Protein AF-A0A2T4ICN1-F1 (afdb_monomer_lite)

Radius of gyration: 13.28 Å; chains: 1; bounding box: 37×33×34 Å

pLDDT: mean 81.74, std 12.37, range [42.16, 94.69]

Sequence (119 aa):
MSASHPLAASEQNALFRILRALFGPSNHNVLRAAQHLFNTATLAETEALLTDLRRCNRRIQELLAGLAGGVSLAAKGWLRKLLEKLAEELGSAAFSMESPACRNVLAAHRRARILMTFM

Foldseek 3Di:
DDDWAFDDLLLLVLLLLLVCLLVDDVCNVLSVVCSRVDTPQLQQLSLVLLVQLLVQPVVSVVQCVVQCPVPPSVDGPVCVVSRNVSSVVSNVDNDDRPDPSNVVSSVVSCVPDNSVVRD

Structure (mmCIF, N/CA/C/O backbone):
data_AF-A0A2T4ICN1-F1
#
_entry.id   AF-A0A2T4ICN1-F1
#
loop_
_atom_site.group_PDB
_atom_site.id
_atom_site.type_symbol
_atom_site.label_atom_id
_atom_site.label_alt_id
_atom_site.label_comp_id
_atom_site.label_asym_id
_atom_site.label_entity_id
_atom_site.label_seq_id
_atom_site.pdbx_PDB_ins_code
_atom_site.Cartn_x
_atom_site.Cartn_y
_atom_site.Cartn_z
_atom_site.occupancy
_atom_site.B_iso_or_equiv
_atom_site.auth_seq_id
_atom_site.auth_comp_id
_atom_site.auth_asym_id
_atom_site.auth_atom_id
_atom_site.pdbx_PDB_model_num
ATOM 1 N N . MET A 1 1 ? 5.098 -20.973 -11.493 1.00 42.16 1 MET A N 1
ATOM 2 C CA . MET A 1 1 ? 5.623 -19.643 -11.116 1.00 42.16 1 MET A CA 1
ATOM 3 C C . MET A 1 1 ? 5.098 -18.658 -12.144 1.00 42.16 1 MET A C 1
ATOM 5 O O . MET A 1 1 ? 5.454 -18.790 -13.305 1.00 42.16 1 MET A O 1
ATOM 9 N N . SER A 1 2 ? 4.163 -17.779 -11.780 1.00 48.84 2 SER A N 1
ATOM 10 C CA . SER A 1 2 ? 3.639 -16.780 -12.722 1.00 48.84 2 SER A CA 1
ATOM 11 C C . SER A 1 2 ? 4.704 -15.715 -12.964 1.00 48.84 2 SER A C 1
ATOM 13 O O . SER A 1 2 ? 5.297 -15.230 -12.003 1.00 48.84 2 SER A O 1
ATOM 15 N N . ALA A 1 3 ? 4.962 -15.371 -14.225 1.00 63.16 3 ALA A N 1
ATOM 16 C CA . ALA A 1 3 ? 5.922 -14.330 -14.572 1.00 63.16 3 ALA A CA 1
ATOM 17 C C . ALA A 1 3 ? 5.470 -12.968 -14.013 1.00 63.16 3 ALA A C 1
ATOM 19 O O . ALA A 1 3 ? 4.321 -12.552 -14.196 1.00 63.16 3 ALA A O 1
ATOM 20 N N . SER A 1 4 ? 6.373 -12.287 -13.309 1.00 74.94 4 SER A N 1
ATOM 21 C CA . SER A 1 4 ? 6.168 -10.930 -12.802 1.00 74.94 4 SER A CA 1
ATOM 22 C C . SER A 1 4 ? 6.310 -9.941 -13.956 1.00 74.94 4 SER A C 1
ATOM 24 O O . SER A 1 4 ? 7.359 -9.901 -14.592 1.00 74.94 4 SER A O 1
ATOM 26 N N . HIS A 1 5 ? 5.279 -9.141 -14.222 1.00 85.75 5 HIS A N 1
ATOM 27 C CA . HIS A 1 5 ? 5.297 -8.152 -15.303 1.00 85.75 5 HIS A CA 1
ATOM 28 C C . HIS A 1 5 ? 5.385 -6.734 -14.731 1.00 85.75 5 HIS A C 1
ATOM 30 O O . HIS A 1 5 ? 4.713 -6.462 -13.731 1.00 85.75 5 HIS A O 1
ATOM 36 N N . PRO A 1 6 ? 6.173 -5.825 -15.334 1.00 89.38 6 PRO A N 1
ATOM 37 C CA . PRO A 1 6 ? 6.180 -4.419 -14.943 1.00 89.38 6 PRO A CA 1
ATOM 38 C C . PRO A 1 6 ? 4.773 -3.812 -14.984 1.00 89.38 6 PRO A C 1
ATOM 40 O O . PRO A 1 6 ? 3.973 -4.136 -15.864 1.00 89.38 6 PRO A O 1
ATOM 43 N N . LEU A 1 7 ? 4.470 -2.939 -14.023 1.00 91.50 7 LEU A N 1
ATOM 44 C CA . LEU A 1 7 ? 3.236 -2.152 -14.036 1.00 91.50 7 LEU A CA 1
ATOM 45 C C . LEU A 1 7 ? 3.371 -0.951 -14.983 1.00 91.50 7 LEU A C 1
ATOM 47 O O . LEU A 1 7 ? 4.480 -0.476 -15.232 1.00 91.50 7 LEU A O 1
ATOM 51 N N . ALA A 1 8 ? 2.246 -0.417 -15.464 1.00 94.56 8 ALA A N 1
ATOM 52 C CA . ALA A 1 8 ? 2.260 0.853 -16.188 1.00 94.56 8 ALA A CA 1
ATOM 53 C C . ALA A 1 8 ? 2.754 1.995 -15.279 1.00 94.56 8 ALA A C 1
ATOM 55 O O . ALA A 1 8 ? 2.567 1.954 -14.064 1.00 94.56 8 ALA A O 1
ATOM 56 N N . ALA A 1 9 ? 3.340 3.053 -15.846 1.00 93.56 9 ALA A N 1
ATOM 57 C CA . ALA A 1 9 ? 3.912 4.153 -15.059 1.00 93.56 9 ALA A CA 1
ATOM 58 C C . ALA A 1 9 ? 2.898 4.817 -14.099 1.00 93.56 9 ALA A C 1
ATOM 60 O O . ALA A 1 9 ? 3.248 5.171 -12.969 1.00 93.56 9 ALA A O 1
ATOM 61 N N . SER A 1 10 ? 1.631 4.941 -14.514 1.00 94.25 10 SER A N 1
ATOM 62 C CA . SER A 1 10 ? 0.537 5.427 -13.659 1.00 94.25 10 SER A CA 1
ATOM 63 C C . SER A 1 10 ? 0.281 4.493 -12.474 1.00 94.25 10 SER A C 1
ATOM 65 O O . SER A 1 10 ? 0.214 4.947 -11.331 1.00 94.25 10 SER A O 1
ATOM 67 N N . GLU A 1 11 ? 0.237 3.184 -12.721 1.00 94.62 11 GLU A N 1
ATOM 68 C CA . GLU A 1 11 ? 0.068 2.154 -11.694 1.00 94.62 11 GLU A CA 1
ATOM 69 C C . GLU A 1 11 ? 1.255 2.126 -10.722 1.00 94.62 11 GLU A C 1
ATOM 71 O O . GLU A 1 11 ? 1.057 2.051 -9.511 1.00 94.62 11 GLU A O 1
ATOM 76 N N . GLN A 1 12 ? 2.488 2.259 -11.220 1.00 94.38 12 GLN A N 1
ATOM 77 C CA . GLN A 1 12 ? 3.679 2.370 -10.375 1.00 94.38 12 GLN A CA 1
ATOM 78 C C . GLN A 1 12 ? 3.598 3.597 -9.457 1.00 94.38 12 GLN A C 1
ATOM 80 O O . GLN A 1 12 ? 3.920 3.513 -8.271 1.00 94.38 12 GLN A O 1
ATOM 85 N N . ASN A 1 13 ? 3.140 4.738 -9.981 1.00 94.69 13 ASN A N 1
ATOM 86 C CA . ASN A 1 13 ? 2.986 5.963 -9.200 1.00 94.69 13 ASN A CA 1
ATOM 87 C C . ASN A 1 13 ? 1.871 5.855 -8.149 1.00 94.69 13 ASN A C 1
ATOM 89 O O . ASN A 1 13 ? 2.054 6.289 -7.010 1.00 94.69 13 ASN A O 1
ATOM 93 N N . ALA A 1 14 ? 0.737 5.249 -8.498 1.00 94.56 14 ALA A N 1
ATOM 94 C CA . ALA A 1 14 ? -0.346 4.997 -7.554 1.00 94.56 14 ALA A CA 1
ATOM 95 C C . ALA A 1 14 ? 0.101 4.029 -6.444 1.00 94.56 14 ALA A C 1
ATOM 97 O O . ALA A 1 14 ? -0.067 4.321 -5.258 1.00 94.56 14 ALA A O 1
ATOM 98 N N . LEU A 1 15 ? 0.778 2.936 -6.809 1.00 93.44 15 LEU A N 1
ATOM 99 C CA . LEU A 1 15 ? 1.315 1.973 -5.851 1.00 93.44 15 LEU A CA 1
ATOM 100 C C . LEU A 1 15 ? 2.363 2.606 -4.923 1.00 93.44 15 LEU A C 1
ATOM 102 O O . LEU A 1 15 ? 2.331 2.382 -3.715 1.00 93.44 15 LEU A O 1
ATOM 106 N N . PHE A 1 16 ? 3.234 3.470 -5.451 1.00 92.56 16 PHE A N 1
ATOM 107 C CA . PHE A 1 16 ? 4.179 4.254 -4.649 1.00 92.56 16 PHE A CA 1
ATOM 108 C C . PHE A 1 16 ? 3.476 5.100 -3.585 1.00 92.56 16 PHE A C 1
ATOM 110 O O . PHE A 1 16 ? 3.889 5.096 -2.424 1.00 92.56 16 PHE A O 1
ATOM 117 N N . ARG A 1 17 ? 2.405 5.812 -3.955 1.00 92.31 17 ARG A N 1
ATOM 118 C CA . ARG A 1 17 ? 1.640 6.648 -3.018 1.00 92.31 17 ARG A CA 1
ATOM 119 C C . ARG A 1 17 ? 1.027 5.814 -1.893 1.00 92.31 17 ARG A C 1
ATOM 121 O O . ARG A 1 17 ? 1.146 6.204 -0.734 1.00 92.31 17 ARG A O 1
ATOM 128 N N . ILE A 1 18 ? 0.456 4.656 -2.225 1.00 91.69 18 ILE A N 1
ATOM 129 C CA . ILE A 1 18 ? -0.107 3.711 -1.249 1.00 91.69 18 ILE A CA 1
ATOM 130 C C . ILE A 1 18 ? 0.986 3.220 -0.295 1.00 91.69 18 ILE A C 1
ATOM 132 O O . ILE A 1 18 ? 0.859 3.366 0.919 1.00 91.69 18 ILE A O 1
ATOM 136 N N . LEU A 1 19 ? 2.096 2.699 -0.823 1.00 90.12 19 LEU A N 1
ATOM 137 C CA . LEU A 1 19 ? 3.192 2.176 -0.005 1.00 90.12 19 LEU A CA 1
ATOM 138 C C . LEU A 1 19 ? 3.824 3.255 0.882 1.00 90.12 19 LEU A C 1
ATOM 140 O O . LEU A 1 19 ? 4.127 2.993 2.045 1.00 90.12 19 LEU A O 1
ATOM 144 N N . ARG A 1 20 ? 3.976 4.483 0.374 1.00 88.44 20 ARG A N 1
ATOM 145 C CA . ARG A 1 20 ? 4.452 5.630 1.158 1.00 88.44 20 ARG A CA 1
ATOM 146 C C . ARG A 1 20 ? 3.495 5.963 2.303 1.00 88.44 20 ARG A C 1
ATOM 148 O O . ARG A 1 20 ? 3.967 6.267 3.395 1.00 88.44 20 ARG A O 1
ATOM 155 N N . ALA A 1 21 ? 2.184 5.915 2.069 1.00 87.44 21 ALA A N 1
ATOM 156 C CA . ALA A 1 21 ? 1.192 6.142 3.117 1.00 87.44 21 ALA A CA 1
ATOM 157 C C . ALA A 1 21 ? 1.254 5.047 4.196 1.00 87.44 21 ALA A C 1
ATOM 159 O O . ALA A 1 21 ? 1.247 5.360 5.382 1.00 87.44 21 ALA A O 1
ATOM 160 N N . LEU A 1 22 ? 1.398 3.777 3.798 1.00 85.88 22 LEU A N 1
ATOM 161 C CA . LEU A 1 22 ? 1.447 2.638 4.722 1.00 85.88 22 LEU A CA 1
ATOM 162 C C . LEU A 1 22 ? 2.743 2.577 5.545 1.00 85.88 22 LEU A C 1
ATOM 164 O O . LEU A 1 22 ? 2.700 2.351 6.752 1.00 85.88 22 LEU A O 1
ATOM 168 N N . PHE A 1 23 ? 3.900 2.772 4.905 1.00 83.56 23 PHE A N 1
ATOM 169 C CA . PHE A 1 23 ? 5.218 2.663 5.543 1.00 83.56 23 PHE A CA 1
ATOM 170 C C . PHE A 1 23 ? 5.752 3.985 6.109 1.00 83.56 23 PHE A C 1
ATOM 172 O O . PHE A 1 23 ? 6.803 4.000 6.757 1.00 83.56 23 PHE A O 1
ATOM 179 N N . GLY A 1 24 ? 5.046 5.088 5.877 1.00 81.25 24 GLY A N 1
ATOM 180 C CA . GLY A 1 24 ? 5.389 6.407 6.385 1.00 81.25 24 GLY A CA 1
ATOM 181 C C . GLY A 1 24 ? 6.545 7.105 5.648 1.00 81.25 24 GLY A C 1
ATOM 182 O O . GLY A 1 24 ? 7.218 6.529 4.784 1.00 81.25 24 GLY A O 1
ATOM 183 N N . PRO A 1 25 ? 6.807 8.379 6.000 1.00 79.06 25 PRO A N 1
ATOM 184 C CA . PRO A 1 25 ? 7.730 9.255 5.276 1.00 79.06 25 PRO A CA 1
ATOM 185 C C . PRO A 1 25 ? 9.189 8.785 5.307 1.00 79.06 25 PRO A C 1
ATOM 187 O O . PRO A 1 25 ? 9.911 9.014 4.340 1.00 79.06 25 PRO A O 1
ATOM 190 N N . SER A 1 26 ? 9.621 8.066 6.348 1.00 80.00 26 SER A N 1
ATOM 191 C CA . SER A 1 26 ? 10.991 7.540 6.460 1.00 80.00 26 SER A CA 1
ATOM 192 C C . SER A 1 26 ? 11.366 6.549 5.351 1.00 80.00 26 SER A C 1
ATOM 194 O O . SER A 1 26 ? 12.546 6.314 5.118 1.00 80.00 26 SER A O 1
ATOM 196 N N . ASN A 1 27 ? 10.383 5.976 4.649 1.00 82.19 27 ASN A N 1
ATOM 197 C CA . ASN A 1 27 ? 10.605 5.057 3.530 1.00 82.19 27 ASN A CA 1
ATOM 198 C C . ASN A 1 27 ? 10.523 5.740 2.155 1.00 82.19 27 ASN A C 1
ATOM 200 O O . ASN A 1 27 ? 10.645 5.062 1.137 1.00 82.19 27 ASN A O 1
ATOM 204 N N . HIS A 1 28 ? 10.324 7.063 2.103 1.00 85.69 28 HIS A N 1
ATOM 205 C CA . HIS A 1 28 ? 10.086 7.792 0.855 1.00 85.69 28 HIS A CA 1
ATOM 206 C C . HIS A 1 28 ? 11.188 7.568 -0.185 1.00 85.69 28 HIS A C 1
ATOM 208 O O . HIS A 1 28 ? 10.883 7.174 -1.307 1.00 85.69 28 HIS A O 1
ATOM 214 N N . ASN A 1 29 ? 12.453 7.783 0.188 1.00 86.25 29 ASN A N 1
ATOM 215 C CA . ASN A 1 29 ? 13.578 7.717 -0.750 1.00 86.25 29 ASN A CA 1
ATOM 216 C C . ASN A 1 29 ? 13.761 6.308 -1.324 1.00 86.25 29 ASN A C 1
ATOM 218 O O . ASN A 1 29 ? 13.925 6.159 -2.531 1.00 86.25 29 ASN A O 1
ATOM 222 N N . VAL A 1 30 ? 13.656 5.280 -0.475 1.00 86.69 30 VAL A N 1
ATOM 223 C CA . VAL A 1 30 ? 13.772 3.874 -0.892 1.00 86.69 30 VAL A CA 1
ATOM 224 C C . VAL A 1 30 ? 12.643 3.508 -1.854 1.00 86.69 30 VAL A C 1
ATOM 226 O O . VAL A 1 30 ? 12.895 3.000 -2.942 1.00 86.69 30 VAL A O 1
ATOM 229 N N . LEU A 1 31 ? 11.396 3.834 -1.500 1.00 87.19 31 LEU A N 1
ATOM 230 C CA . LEU A 1 31 ? 10.238 3.550 -2.351 1.00 87.19 31 LEU A CA 1
ATOM 231 C C . LEU A 1 31 ? 10.283 4.325 -3.675 1.00 87.19 31 LEU A C 1
ATOM 233 O O . LEU A 1 31 ? 9.872 3.797 -4.703 1.00 87.19 31 LEU A O 1
ATOM 237 N N . ARG A 1 32 ? 10.775 5.569 -3.663 1.00 89.94 32 ARG A N 1
ATOM 238 C CA . ARG A 1 32 ? 10.894 6.404 -4.864 1.00 89.94 32 ARG A CA 1
ATOM 239 C C . ARG A 1 32 ? 11.969 5.856 -5.801 1.00 89.94 32 ARG A C 1
ATOM 241 O O . ARG A 1 32 ? 11.705 5.737 -6.992 1.00 89.94 32 ARG A O 1
ATOM 248 N N . ALA A 1 33 ? 13.133 5.484 -5.269 1.00 88.00 33 ALA A N 1
ATOM 249 C CA . ALA A 1 33 ? 14.206 4.869 -6.048 1.00 88.00 33 ALA A CA 1
ATOM 250 C C . ALA A 1 33 ? 13.754 3.543 -6.683 1.00 88.00 33 ALA A C 1
ATOM 252 O O . ALA A 1 33 ? 14.029 3.294 -7.854 1.00 88.00 33 ALA A O 1
ATOM 253 N N . ALA A 1 34 ? 12.987 2.738 -5.946 1.00 87.94 34 ALA A N 1
ATOM 254 C CA . ALA A 1 34 ? 12.494 1.437 -6.392 1.00 87.94 34 ALA A CA 1
ATOM 255 C C . ALA A 1 34 ? 11.252 1.481 -7.301 1.00 87.94 34 ALA A C 1
ATOM 257 O O . ALA A 1 34 ? 10.872 0.455 -7.857 1.00 87.94 34 ALA A O 1
ATOM 258 N N . GLN A 1 35 ? 10.596 2.634 -7.467 1.00 90.31 35 GLN A N 1
ATOM 259 C CA . GLN A 1 35 ? 9.277 2.712 -8.109 1.00 90.31 35 GLN A CA 1
ATOM 260 C C . GLN A 1 35 ? 9.239 2.113 -9.522 1.00 90.31 35 GLN A C 1
ATOM 262 O O . GLN A 1 35 ? 8.273 1.444 -9.883 1.00 90.31 35 GLN A O 1
ATOM 267 N N . HIS A 1 36 ? 10.289 2.331 -10.313 1.00 89.50 36 HIS A N 1
ATOM 268 C CA . HIS A 1 36 ? 10.394 1.815 -11.680 1.00 89.50 36 HIS A CA 1
ATOM 269 C C . HIS A 1 36 ? 10.455 0.277 -11.748 1.00 89.50 36 HIS A C 1
ATOM 271 O O . HIS A 1 36 ? 10.177 -0.304 -12.795 1.00 89.50 36 HIS A O 1
ATOM 277 N N . LEU A 1 37 ? 10.775 -0.384 -10.630 1.00 88.94 37 LEU A N 1
ATOM 278 C CA . LEU A 1 37 ? 10.849 -1.839 -10.489 1.00 88.94 37 LEU A CA 1
ATOM 279 C C . LEU A 1 37 ? 9.517 -2.459 -10.036 1.00 88.94 37 LEU A C 1
ATOM 281 O O . LEU A 1 37 ? 9.401 -3.684 -9.951 1.00 88.94 37 LEU A O 1
ATOM 285 N N . PHE A 1 38 ? 8.502 -1.640 -9.737 1.00 90.94 38 PHE A N 1
ATOM 286 C CA . PHE A 1 38 ? 7.201 -2.135 -9.302 1.00 90.94 38 PHE A CA 1
ATOM 287 C C . PHE A 1 38 ? 6.518 -2.933 -10.412 1.00 90.94 38 PHE A C 1
ATOM 289 O O . PHE A 1 38 ? 6.368 -2.486 -11.555 1.00 90.94 38 PHE A O 1
ATOM 296 N N . ASN A 1 39 ? 6.084 -4.132 -10.038 1.00 90.81 39 ASN A N 1
ATOM 297 C CA . ASN A 1 39 ? 5.544 -5.137 -10.938 1.00 90.81 39 ASN A CA 1
ATOM 298 C C . ASN A 1 39 ? 4.284 -5.789 -10.337 1.00 90.81 39 ASN A C 1
ATOM 300 O O . ASN A 1 39 ? 3.847 -5.467 -9.226 1.00 90.81 39 ASN A O 1
ATOM 304 N N . THR A 1 40 ? 3.689 -6.725 -11.072 1.00 91.00 40 THR A N 1
ATOM 305 C CA . THR A 1 40 ? 2.492 -7.457 -10.635 1.00 91.00 40 THR A CA 1
ATOM 306 C C . THR A 1 40 ? 2.689 -8.229 -9.328 1.00 91.00 40 THR A C 1
ATOM 308 O O . THR A 1 40 ? 1.715 -8.429 -8.604 1.00 91.00 40 THR A O 1
ATOM 311 N N . ALA A 1 41 ? 3.917 -8.641 -8.991 1.00 89.19 41 ALA A N 1
ATOM 312 C CA . ALA A 1 41 ? 4.205 -9.275 -7.707 1.00 89.19 41 ALA A CA 1
ATOM 313 C C . ALA A 1 41 ? 4.174 -8.246 -6.568 1.00 89.19 41 ALA A C 1
ATOM 315 O O . ALA A 1 41 ? 3.492 -8.477 -5.575 1.00 89.19 41 ALA A O 1
ATOM 316 N N . THR A 1 42 ? 4.798 -7.074 -6.733 1.00 89.81 42 THR A N 1
ATOM 317 C CA . THR A 1 42 ? 4.715 -5.976 -5.748 1.00 89.81 42 THR A CA 1
ATOM 318 C C . THR A 1 42 ? 3.264 -5.568 -5.482 1.00 89.81 42 THR A C 1
ATOM 320 O O . THR A 1 42 ? 2.873 -5.338 -4.336 1.00 89.81 42 THR A O 1
ATOM 323 N N . LEU A 1 43 ? 2.444 -5.521 -6.537 1.00 91.12 43 LEU A N 1
ATOM 324 C CA . LEU A 1 43 ? 1.016 -5.236 -6.427 1.00 91.12 43 LEU A CA 1
ATOM 325 C C . LEU A 1 43 ? 0.282 -6.306 -5.605 1.00 91.12 43 LEU A C 1
ATOM 327 O O . LEU A 1 43 ? -0.467 -5.965 -4.695 1.00 91.12 43 LEU A O 1
ATOM 331 N N . ALA A 1 44 ? 0.524 -7.588 -5.886 1.00 90.19 44 ALA A N 1
ATOM 332 C CA . ALA A 1 44 ? -0.097 -8.696 -5.161 1.00 90.19 44 ALA A CA 1
ATOM 333 C C . ALA A 1 44 ? 0.308 -8.732 -3.676 1.00 90.19 44 ALA A C 1
ATOM 335 O O . ALA A 1 44 ? -0.528 -8.993 -2.812 1.00 90.19 44 ALA A O 1
ATOM 336 N N . GLU A 1 45 ? 1.565 -8.421 -3.362 1.00 90.06 45 GLU A N 1
ATOM 337 C CA . GLU A 1 45 ? 2.032 -8.312 -1.975 1.00 90.06 45 GLU A CA 1
ATOM 338 C C . GLU A 1 45 ? 1.386 -7.130 -1.247 1.00 90.06 45 GLU A C 1
ATOM 340 O O . GLU A 1 45 ? 0.969 -7.247 -0.095 1.00 90.06 45 GLU A O 1
ATOM 345 N N . THR A 1 46 ? 1.214 -6.001 -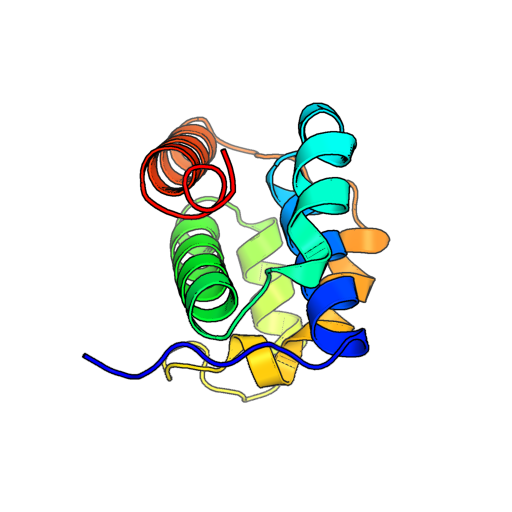1.934 1.00 91.06 46 THR A N 1
ATOM 346 C CA . THR A 1 46 ? 0.500 -4.846 -1.371 1.00 91.06 46 THR A CA 1
ATOM 347 C C . THR A 1 46 ? -0.978 -5.161 -1.125 1.00 91.06 46 THR A C 1
ATOM 349 O O . THR A 1 46 ? -1.543 -4.740 -0.117 1.00 91.06 46 THR A O 1
ATOM 352 N N . GLU A 1 47 ? -1.602 -5.946 -2.006 1.00 92.56 47 GLU A N 1
ATOM 353 C CA . GLU A 1 47 ? -2.973 -6.435 -1.836 1.00 92.56 47 GLU A CA 1
ATOM 354 C C . GLU A 1 47 ? -3.111 -7.329 -0.592 1.00 92.56 47 GLU A C 1
ATOM 356 O O . GLU A 1 47 ? -4.044 -7.159 0.202 1.00 92.56 47 GLU A O 1
ATOM 361 N N . ALA A 1 48 ? -2.157 -8.240 -0.380 1.00 90.12 48 ALA A N 1
ATOM 362 C CA . ALA A 1 48 ? -2.102 -9.082 0.812 1.00 90.12 48 ALA A CA 1
ATOM 363 C C . ALA A 1 48 ? -1.909 -8.245 2.087 1.00 90.12 48 ALA A C 1
ATOM 365 O O . ALA A 1 48 ? -2.658 -8.409 3.051 1.00 90.12 48 ALA A O 1
ATOM 366 N N . LEU A 1 49 ? -0.982 -7.281 2.065 1.00 89.75 49 LEU A N 1
ATOM 367 C CA . LEU A 1 49 ? -0.755 -6.359 3.177 1.00 89.75 49 LEU A CA 1
ATOM 368 C C . LEU A 1 49 ? -2.029 -5.588 3.549 1.00 89.75 49 LEU A C 1
ATOM 370 O O . LEU A 1 49 ? -2.398 -5.542 4.721 1.00 89.75 49 LEU A O 1
ATOM 374 N N . LEU A 1 50 ? -2.730 -5.003 2.575 1.00 90.94 50 LEU A N 1
ATOM 375 C CA . LEU A 1 50 ? -3.982 -4.277 2.821 1.00 90.94 50 LEU A CA 1
ATOM 376 C C . LEU A 1 50 ? -5.083 -5.194 3.372 1.00 90.94 50 LEU A C 1
ATOM 378 O O . LEU A 1 50 ? -5.840 -4.789 4.257 1.00 90.94 50 LEU A O 1
ATOM 382 N N . THR A 1 51 ? -5.142 -6.438 2.892 1.00 90.44 51 THR A N 1
ATOM 383 C CA . THR A 1 51 ? -6.086 -7.456 3.377 1.00 90.44 51 THR A CA 1
ATOM 384 C C . THR A 1 51 ? -5.845 -7.799 4.848 1.00 90.44 51 THR A C 1
ATOM 386 O O . THR A 1 51 ? -6.805 -7.943 5.611 1.00 90.44 51 THR A O 1
ATOM 389 N N . ASP A 1 52 ? -4.583 -7.893 5.263 1.00 89.44 52 ASP A N 1
ATOM 390 C CA . ASP A 1 52 ? -4.219 -8.158 6.655 1.00 89.44 52 ASP A CA 1
ATOM 391 C C . ASP A 1 52 ? -4.409 -6.920 7.537 1.00 89.44 52 ASP A C 1
ATOM 393 O O . ASP A 1 52 ? -4.975 -7.021 8.627 1.00 89.44 52 ASP A O 1
ATOM 397 N N . LEU A 1 53 ? -4.022 -5.733 7.055 1.00 88.00 53 LEU A N 1
ATOM 398 C CA . LEU A 1 53 ? -4.217 -4.470 7.772 1.00 88.00 53 LEU A CA 1
ATOM 399 C C . LEU A 1 53 ? -5.694 -4.186 8.045 1.00 88.00 53 LEU A C 1
ATOM 401 O O . LEU A 1 53 ? -6.022 -3.692 9.123 1.00 88.00 53 LEU A O 1
ATOM 405 N N . ARG A 1 54 ? -6.598 -4.561 7.131 1.00 88.31 54 ARG A N 1
ATOM 406 C CA . ARG A 1 54 ? -8.051 -4.460 7.338 1.00 88.31 54 ARG A CA 1
ATOM 407 C C . ARG A 1 54 ? -8.518 -5.136 8.631 1.00 88.31 54 ARG A C 1
ATOM 409 O O . ARG A 1 54 ? -9.505 -4.709 9.211 1.00 88.31 54 ARG A O 1
ATOM 416 N N . ARG A 1 55 ? -7.834 -6.190 9.088 1.00 87.00 55 ARG A N 1
ATOM 417 C CA . ARG A 1 55 ? -8.234 -6.950 10.285 1.00 87.00 55 ARG A CA 1
ATOM 418 C C . ARG A 1 55 ? -7.937 -6.218 11.591 1.00 87.00 55 ARG A C 1
ATOM 420 O O . ARG A 1 55 ? -8.481 -6.590 12.622 1.00 87.00 55 ARG A O 1
ATOM 427 N N . CYS A 1 56 ? -7.049 -5.228 11.563 1.00 88.00 56 CYS A N 1
ATOM 428 C CA . CYS A 1 56 ? -6.559 -4.557 12.764 1.00 88.00 56 CYS A CA 1
ATOM 429 C C . CYS A 1 56 ? -6.647 -3.022 12.694 1.00 88.00 56 CYS A C 1
ATOM 431 O O . CYS A 1 56 ? -6.419 -2.365 13.711 1.00 88.00 56 CYS A O 1
ATOM 433 N N . ASN A 1 57 ? -6.915 -2.449 11.513 1.00 86.69 57 ASN A N 1
ATOM 434 C CA . ASN A 1 57 ? -7.002 -1.012 11.268 1.00 86.69 57 ASN A CA 1
ATOM 435 C C . ASN A 1 57 ? -8.398 -0.673 10.736 1.00 86.69 57 ASN A C 1
ATOM 437 O O . ASN A 1 57 ? -8.697 -0.902 9.558 1.00 86.69 57 ASN A O 1
ATOM 441 N N . ARG A 1 58 ? -9.243 -0.106 11.606 1.00 86.94 58 ARG A N 1
ATOM 442 C CA . ARG A 1 58 ? -10.632 0.227 11.271 1.00 86.94 58 ARG A CA 1
ATOM 443 C C . ARG A 1 58 ? -10.708 1.223 10.116 1.00 86.94 58 ARG A C 1
ATOM 445 O O . ARG A 1 58 ? -11.548 1.071 9.238 1.00 86.94 58 ARG A O 1
ATOM 452 N N . ARG A 1 59 ? -9.778 2.177 10.046 1.00 85.50 59 ARG A N 1
ATOM 453 C CA . ARG A 1 59 ? -9.737 3.159 8.959 1.00 85.50 59 ARG A CA 1
ATOM 454 C C . ARG A 1 59 ? -9.441 2.527 7.597 1.00 85.50 59 ARG A C 1
ATOM 456 O O . ARG A 1 59 ? -10.087 2.893 6.625 1.00 85.50 59 ARG A O 1
ATOM 463 N N . ILE A 1 60 ? -8.519 1.558 7.507 1.00 87.31 60 ILE A N 1
ATOM 464 C CA . ILE A 1 60 ? -8.325 0.777 6.263 1.00 87.31 60 ILE A CA 1
ATOM 465 C C . ILE A 1 60 ? -9.588 -0.005 5.922 1.00 87.31 60 ILE A C 1
ATOM 467 O O . ILE A 1 60 ? -9.962 -0.086 4.756 1.00 87.31 60 ILE A O 1
ATOM 471 N N . GLN A 1 61 ? -10.245 -0.587 6.923 1.00 88.69 61 GLN A N 1
ATOM 472 C CA . GLN A 1 61 ? -11.474 -1.336 6.705 1.00 88.69 61 GLN A CA 1
ATOM 473 C C . GLN A 1 61 ? -12.590 -0.469 6.126 1.00 88.69 61 GLN A C 1
ATOM 475 O O . GLN A 1 61 ? -13.175 -0.854 5.116 1.00 88.69 61 GLN A O 1
ATOM 480 N N . GLU A 1 62 ? -12.856 0.686 6.728 1.00 87.81 62 GLU A N 1
ATOM 481 C CA . GLU A 1 62 ? -13.858 1.645 6.260 1.00 87.81 62 GLU A CA 1
ATOM 482 C C . GLU A 1 62 ? -13.510 2.169 4.865 1.00 87.81 62 GLU A C 1
ATOM 484 O O . GLU A 1 62 ? -14.357 2.163 3.972 1.00 87.81 62 GLU A O 1
ATOM 489 N N . LEU A 1 63 ? -12.240 2.522 4.646 1.00 87.94 63 LEU A N 1
ATOM 490 C CA . LEU A 1 63 ? -11.744 2.998 3.361 1.00 87.94 63 LEU A CA 1
ATOM 491 C C . LEU A 1 63 ? -11.962 1.972 2.242 1.00 87.94 63 LEU A C 1
ATOM 493 O O . LEU A 1 63 ? -12.537 2.284 1.201 1.00 87.94 63 LEU A O 1
ATOM 497 N N . LEU A 1 64 ? -11.516 0.732 2.454 1.00 88.75 64 LEU A N 1
ATOM 498 C CA . LEU A 1 64 ? -11.659 -0.324 1.457 1.00 88.75 64 LEU A CA 1
ATOM 499 C C . LEU A 1 64 ? -13.128 -0.691 1.233 1.00 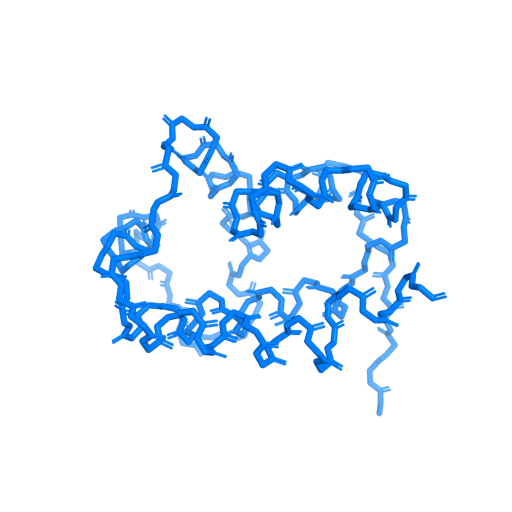88.75 64 LEU A C 1
ATOM 501 O O . LEU A 1 64 ? -13.504 -0.968 0.098 1.00 88.75 64 LEU A O 1
ATOM 505 N N . ALA A 1 65 ? -13.962 -0.678 2.277 1.00 87.06 65 ALA A N 1
ATOM 506 C CA . ALA A 1 65 ? -15.394 -0.933 2.143 1.00 87.06 65 ALA A CA 1
ATOM 507 C C . ALA A 1 65 ? -16.091 0.144 1.293 1.00 87.06 65 ALA A C 1
ATOM 509 O O . ALA A 1 65 ? -16.871 -0.200 0.405 1.00 87.06 65 ALA A O 1
ATOM 510 N N . GLY A 1 66 ? -15.766 1.423 1.515 1.00 86.88 66 GLY A N 1
ATOM 511 C CA . GLY A 1 66 ? -16.300 2.539 0.731 1.00 86.88 66 GLY A CA 1
ATOM 512 C C . GLY A 1 66 ? -15.847 2.508 -0.730 1.00 86.88 66 GLY A C 1
ATOM 513 O O . GLY A 1 66 ? -16.655 2.697 -1.636 1.00 86.88 66 GLY A O 1
ATOM 514 N N . LEU A 1 67 ? -14.572 2.191 -0.972 1.00 86.19 67 LEU A N 1
ATOM 515 C CA . LEU A 1 67 ? -14.010 2.106 -2.323 1.00 86.19 67 LEU A CA 1
ATOM 516 C C . LEU A 1 67 ? -14.478 0.879 -3.103 1.00 86.19 67 LEU A C 1
ATOM 518 O O . LEU A 1 67 ? -14.567 0.935 -4.331 1.00 86.19 67 LEU A O 1
ATOM 522 N N . ALA A 1 68 ? -14.752 -0.229 -2.412 1.00 81.81 68 ALA A N 1
ATOM 523 C CA . ALA A 1 68 ? -15.157 -1.466 -3.052 1.00 81.81 68 ALA A CA 1
ATOM 524 C C . ALA A 1 68 ? -16.457 -1.288 -3.841 1.00 81.81 68 ALA A C 1
ATOM 526 O O . ALA A 1 68 ? -16.539 -1.810 -4.945 1.00 81.81 68 ALA A O 1
ATOM 527 N N . GLY A 1 69 ? -17.456 -0.557 -3.328 1.00 68.88 69 GLY A N 1
ATOM 528 C CA . GLY A 1 69 ? -18.678 -0.232 -4.083 1.00 68.88 69 GLY A CA 1
ATOM 529 C C . GLY A 1 69 ? -19.361 -1.439 -4.756 1.00 68.88 69 GLY A C 1
ATOM 530 O O . GLY A 1 69 ? -19.927 -1.293 -5.834 1.00 68.88 69 GLY A O 1
ATOM 531 N N . GLY A 1 70 ? -19.245 -2.641 -4.172 1.00 67.25 70 GLY A N 1
ATOM 532 C CA . GLY A 1 70 ? -19.717 -3.912 -4.750 1.00 67.25 70 GLY A CA 1
ATOM 533 C C . GLY A 1 70 ? -18.628 -4.831 -5.334 1.00 67.25 70 GLY A C 1
ATOM 534 O O . GLY A 1 70 ? -18.891 -6.001 -5.605 1.00 67.25 70 GLY A O 1
ATOM 535 N N . VAL A 1 71 ? -17.387 -4.362 -5.482 1.00 70.44 71 VAL A N 1
ATOM 536 C CA . VAL A 1 71 ? -16.219 -5.191 -5.818 1.00 70.44 71 VAL A CA 1
ATOM 537 C C . VAL A 1 71 ? -15.912 -6.134 -4.658 1.00 70.44 71 VAL A C 1
ATOM 539 O O . VAL A 1 71 ? -15.677 -5.712 -3.526 1.00 70.44 71 VAL A O 1
ATOM 542 N N . SER A 1 72 ? -15.855 -7.435 -4.943 1.00 77.38 72 SER A N 1
ATOM 543 C CA . SER A 1 72 ? -15.429 -8.416 -3.948 1.00 77.38 72 SER A CA 1
ATOM 544 C C . SER A 1 72 ? -13.938 -8.260 -3.643 1.00 77.38 72 SER A C 1
ATOM 546 O O . SER A 1 72 ? -13.085 -8.669 -4.429 1.00 77.38 72 SER A O 1
ATOM 548 N N . LEU A 1 73 ? -13.627 -7.728 -2.459 1.00 81.31 73 LEU A N 1
ATOM 549 C CA . LEU A 1 73 ? -12.265 -7.671 -1.906 1.00 81.31 73 LEU A CA 1
ATOM 550 C C . LEU A 1 73 ? -11.710 -9.058 -1.526 1.00 81.31 73 LEU A C 1
ATOM 552 O O . LEU A 1 73 ? -10.595 -9.163 -1.023 1.00 81.31 73 LEU A O 1
ATOM 556 N N . ALA A 1 74 ? -12.495 -10.124 -1.707 1.00 78.44 74 ALA A N 1
ATOM 557 C CA . ALA A 1 74 ? -12.039 -11.499 -1.520 1.00 78.44 74 ALA A CA 1
ATOM 558 C C . ALA A 1 74 ? -11.386 -12.082 -2.787 1.00 78.44 74 ALA A C 1
ATOM 560 O O . ALA A 1 74 ? -10.657 -13.068 -2.699 1.00 78.44 74 ALA A O 1
ATOM 561 N N . ALA A 1 75 ? -11.637 -11.496 -3.964 1.00 81.81 75 ALA A N 1
ATOM 562 C CA . ALA A 1 75 ? -11.074 -11.965 -5.226 1.00 81.81 75 ALA A CA 1
ATOM 563 C C . ALA A 1 75 ? -9.678 -11.377 -5.460 1.00 81.81 75 ALA A C 1
ATOM 565 O O . ALA A 1 75 ? -9.513 -10.166 -5.382 1.00 81.81 75 ALA A O 1
ATOM 566 N N . LYS A 1 76 ? -8.686 -12.206 -5.811 1.00 84.94 76 LYS A N 1
ATOM 567 C CA . LYS A 1 76 ? -7.331 -11.725 -6.130 1.00 84.94 76 LYS A CA 1
ATOM 568 C C . LYS A 1 76 ? -7.335 -10.680 -7.252 1.00 84.94 76 LYS A C 1
ATOM 570 O O . LYS A 1 76 ? -8.098 -10.794 -8.212 1.00 84.94 76 LYS A O 1
ATOM 575 N N . GLY A 1 77 ? -6.423 -9.715 -7.166 1.00 87.94 77 GLY A N 1
ATOM 576 C CA . GLY A 1 77 ? -6.254 -8.653 -8.159 1.00 87.94 77 GLY A CA 1
ATOM 577 C C . GLY A 1 77 ? -7.263 -7.511 -8.014 1.00 87.94 77 GLY A C 1
ATOM 578 O O . GLY A 1 77 ? -7.381 -6.680 -8.920 1.00 87.94 77 GLY A O 1
ATOM 579 N N . TRP A 1 78 ? -8.001 -7.457 -6.901 1.00 91.44 78 TRP A N 1
ATOM 580 C CA . TRP A 1 78 ? -8.916 -6.360 -6.599 1.00 91.44 78 TRP A CA 1
ATOM 581 C C . TRP A 1 78 ? -8.174 -5.030 -6.460 1.00 91.44 78 TRP A C 1
ATOM 583 O O . TRP A 1 78 ? -8.711 -3.996 -6.860 1.00 91.44 78 TRP A O 1
ATOM 593 N N . LEU A 1 79 ? -6.930 -5.045 -5.965 1.00 92.38 79 LEU A N 1
ATOM 594 C CA . LEU A 1 79 ? -6.170 -3.822 -5.731 1.00 92.38 79 LEU A CA 1
ATOM 595 C C . LEU A 1 79 ? -5.909 -3.084 -7.039 1.00 92.38 79 LEU A C 1
ATOM 597 O O . LEU A 1 79 ? -6.043 -1.867 -7.077 1.00 92.38 79 LEU A O 1
ATOM 601 N N . ARG A 1 80 ? -5.634 -3.807 -8.133 1.00 93.00 80 ARG A N 1
ATOM 602 C CA . ARG A 1 80 ? -5.427 -3.197 -9.455 1.00 93.00 80 ARG A CA 1
ATOM 603 C C . ARG A 1 80 ? -6.622 -2.345 -9.889 1.00 93.00 80 ARG A C 1
ATOM 605 O O . ARG A 1 80 ? -6.440 -1.275 -10.452 1.00 93.00 80 ARG A O 1
ATOM 612 N N . LYS A 1 81 ? -7.843 -2.804 -9.596 1.00 90.44 81 LYS A N 1
ATOM 613 C CA . LYS A 1 81 ? -9.094 -2.128 -9.982 1.00 90.44 81 LYS A CA 1
ATOM 614 C C . LYS A 1 81 ? -9.377 -0.875 -9.155 1.00 90.44 81 LYS A C 1
ATOM 616 O O . LYS A 1 81 ? -10.104 0.001 -9.609 1.00 90.44 81 LYS A O 1
ATOM 621 N N . LEU A 1 82 ? -8.838 -0.811 -7.939 1.00 91.31 82 LEU A N 1
ATOM 622 C CA . LEU A 1 82 ? -9.055 0.286 -6.994 1.00 91.31 82 LEU A CA 1
ATOM 623 C C . LEU A 1 82 ? -7.811 1.166 -6.819 1.00 91.31 82 LEU A C 1
ATOM 625 O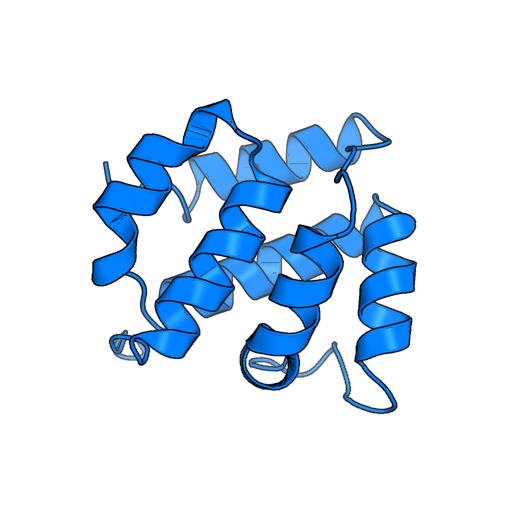 O . LEU A 1 82 ? -7.831 2.078 -5.999 1.00 91.31 82 LEU A O 1
ATOM 629 N N . LEU A 1 83 ? -6.738 0.892 -7.565 1.00 92.19 83 LEU A N 1
ATOM 630 C CA . LEU A 1 83 ? -5.392 1.377 -7.271 1.00 92.19 83 LEU A CA 1
ATOM 631 C C . LEU A 1 83 ? -5.308 2.906 -7.226 1.00 92.19 83 LEU A C 1
ATOM 633 O O . LEU A 1 83 ? -4.783 3.463 -6.265 1.00 92.19 83 LEU A O 1
ATOM 637 N N . GLU A 1 84 ? -5.850 3.576 -8.243 1.00 91.19 84 GLU A N 1
ATOM 638 C CA . GLU A 1 84 ? -5.834 5.039 -8.340 1.00 91.19 84 GLU A CA 1
ATOM 639 C C . GLU A 1 84 ? -6.682 5.684 -7.241 1.00 91.19 84 GLU A C 1
ATOM 641 O O . GLU A 1 84 ? -6.174 6.512 -6.488 1.00 91.19 84 GLU A O 1
ATOM 646 N N . LYS A 1 85 ? -7.926 5.221 -7.060 1.00 90.62 85 LYS A N 1
ATOM 647 C CA . LYS A 1 85 ? -8.827 5.730 -6.014 1.00 90.62 85 LYS A CA 1
ATOM 648 C C . LYS A 1 85 ? -8.241 5.545 -4.614 1.00 90.62 85 LYS A C 1
ATOM 650 O O . LYS A 1 85 ? -8.281 6.449 -3.788 1.00 90.62 85 LYS A O 1
ATOM 655 N N . LEU A 1 86 ? -7.642 4.384 -4.345 1.00 90.50 86 LEU A N 1
ATOM 656 C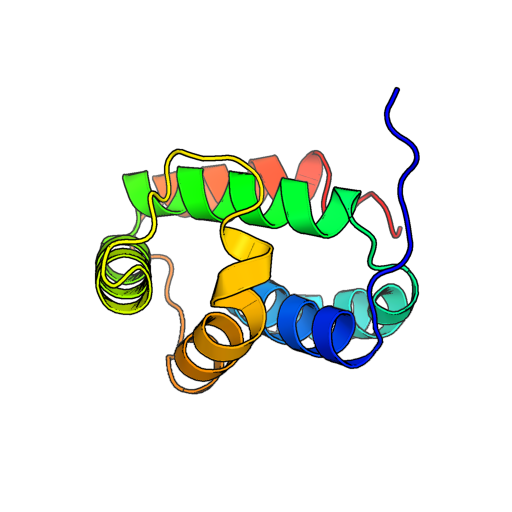 CA . LEU A 1 86 ? -7.005 4.116 -3.059 1.00 90.50 86 LEU A CA 1
ATOM 657 C C . LEU A 1 86 ? -5.784 5.021 -2.829 1.00 90.50 86 LEU A C 1
ATOM 659 O O . LEU A 1 86 ? -5.563 5.478 -1.709 1.00 90.50 86 LEU A O 1
ATOM 663 N N . ALA A 1 87 ? -4.999 5.301 -3.872 1.00 91.19 87 ALA A N 1
ATOM 664 C CA . ALA A 1 87 ? -3.866 6.222 -3.796 1.00 91.19 87 ALA A CA 1
ATOM 665 C C . ALA A 1 87 ? -4.289 7.683 -3.556 1.00 91.19 87 ALA A C 1
ATOM 667 O O . ALA A 1 87 ? -3.542 8.448 -2.935 1.00 91.19 87 ALA A O 1
ATOM 668 N N . GLU A 1 88 ? -5.454 8.086 -4.062 1.00 89.56 88 GLU A N 1
ATOM 669 C CA . GLU A 1 88 ? -6.061 9.393 -3.802 1.00 89.56 88 GLU A CA 1
ATOM 670 C C . GLU A 1 88 ? -6.488 9.522 -2.344 1.00 89.56 88 GLU A C 1
ATOM 672 O O . GLU A 1 88 ? -6.001 10.415 -1.650 1.00 89.56 88 GLU A O 1
ATOM 677 N N . GLU A 1 89 ? -7.279 8.572 -1.855 1.00 87.69 89 GLU A N 1
ATOM 678 C CA . GLU A 1 89 ? -7.781 8.572 -0.482 1.00 87.69 89 GLU A CA 1
ATOM 679 C C . GLU A 1 89 ? -6.668 8.454 0.569 1.00 87.69 89 GLU A C 1
ATOM 681 O O . GLU A 1 89 ? -6.641 9.183 1.558 1.00 87.69 89 GLU A O 1
ATOM 686 N N . LEU A 1 90 ? -5.681 7.576 0.357 1.00 83.94 90 LEU A N 1
ATOM 687 C CA . LEU A 1 90 ? -4.521 7.489 1.253 1.00 83.94 90 LEU A CA 1
ATOM 688 C C . LEU A 1 90 ? -3.591 8.706 1.138 1.00 83.94 90 LEU A C 1
ATOM 690 O O . LEU A 1 90 ? -2.775 8.937 2.027 1.00 83.94 90 LEU A O 1
ATOM 694 N N . GLY A 1 91 ? -3.687 9.474 0.050 1.00 70.25 91 GLY A N 1
ATOM 695 C CA . GLY A 1 91 ? -2.945 10.719 -0.134 1.00 70.25 91 GLY A CA 1
ATOM 696 C C . GLY A 1 91 ? -3.564 11.910 0.601 1.00 70.25 91 GLY A C 1
ATOM 697 O O . GLY A 1 91 ? -2.826 12.804 1.010 1.00 70.25 91 GLY A O 1
ATOM 698 N N . SER A 1 92 ? -4.887 11.919 0.783 1.00 65.75 92 SER A N 1
ATOM 699 C CA . SER A 1 92 ? -5.623 12.940 1.546 1.00 65.75 92 SER A CA 1
ATOM 700 C C . SER A 1 92 ? -5.713 12.607 3.043 1.00 65.75 92 SER A C 1
ATOM 702 O O . SER A 1 92 ? -5.858 13.498 3.881 1.00 65.75 92 SER A O 1
ATOM 704 N N . ALA A 1 93 ? -5.579 11.329 3.400 1.00 57.75 93 ALA A N 1
ATOM 705 C CA . ALA A 1 93 ? -5.641 10.825 4.763 1.00 57.75 93 ALA A CA 1
ATOM 706 C C . ALA A 1 93 ? -4.252 10.686 5.414 1.00 57.75 93 ALA A C 1
ATOM 708 O O . ALA A 1 93 ? -3.436 9.868 4.998 1.00 57.75 93 ALA A O 1
ATOM 709 N N . ALA A 1 94 ? -4.004 11.380 6.532 1.00 56.94 94 ALA A N 1
ATOM 710 C CA . ALA A 1 94 ? -2.867 11.060 7.401 1.00 56.94 94 ALA A CA 1
ATOM 711 C C . ALA A 1 94 ? -3.047 9.649 7.994 1.00 56.94 94 ALA A C 1
ATOM 713 O O . ALA A 1 94 ? -3.802 9.471 8.951 1.00 56.94 94 ALA A O 1
ATOM 714 N N . PHE A 1 95 ? -2.416 8.636 7.398 1.00 66.44 95 PHE A N 1
ATOM 715 C CA . PHE A 1 95 ? -2.529 7.246 7.831 1.00 66.44 95 PHE A CA 1
ATOM 716 C C . PHE A 1 95 ? -1.838 7.041 9.186 1.00 66.44 95 PHE A C 1
ATOM 718 O O . PHE A 1 95 ? -0.627 7.215 9.306 1.00 66.44 95 PHE A O 1
ATOM 725 N N . SER A 1 96 ? -2.607 6.663 10.210 1.00 65.50 96 SER A N 1
ATOM 726 C CA . SER A 1 96 ? -2.077 6.300 11.525 1.00 65.50 96 SER A CA 1
ATOM 727 C C . SER A 1 96 ? -2.367 4.830 11.803 1.00 65.50 96 SER A C 1
ATOM 729 O O . SER A 1 96 ? -3.474 4.338 11.568 1.00 65.50 96 SER A O 1
ATOM 731 N N . MET A 1 97 ? -1.358 4.108 12.284 1.00 69.06 97 MET A N 1
ATOM 732 C CA . MET A 1 97 ? -1.531 2.734 12.740 1.00 69.06 97 MET A CA 1
ATOM 733 C C . MET A 1 97 ? -2.071 2.749 14.166 1.00 69.06 97 MET A C 1
ATOM 735 O O . MET A 1 97 ? -1.323 2.966 15.117 1.00 69.06 97 MET A O 1
ATOM 739 N N . GLU A 1 98 ? -3.371 2.495 14.297 1.00 64.62 98 GLU A N 1
ATOM 740 C CA . GLU A 1 98 ? -4.097 2.582 15.568 1.00 64.62 98 GLU A CA 1
ATOM 741 C C . GLU A 1 98 ? -3.670 1.508 16.589 1.00 64.62 98 GLU A C 1
ATOM 743 O O . GLU A 1 98 ? -3.833 1.713 17.789 1.00 64.62 98 GLU A O 1
ATOM 748 N N . SER A 1 99 ? -3.078 0.381 16.156 1.00 70.25 99 SER A N 1
ATOM 749 C CA . SER A 1 99 ? -2.770 -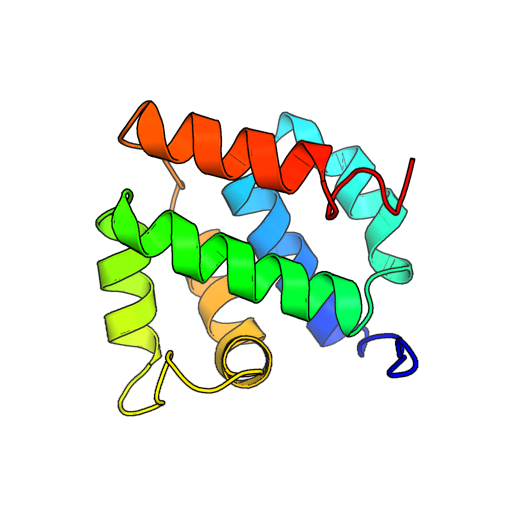0.754 17.043 1.00 70.25 99 SER A CA 1
ATOM 750 C C . SER A 1 99 ? -1.354 -1.350 16.883 1.00 70.25 99 SER A C 1
ATOM 752 O O . SER A 1 99 ? -0.788 -1.367 15.783 1.00 70.25 99 SER A O 1
ATOM 754 N N . PRO A 1 100 ? -0.756 -1.904 17.964 1.00 75.94 100 PRO A N 1
ATOM 755 C CA . PRO A 1 100 ? 0.477 -2.701 17.896 1.00 75.94 100 PRO A CA 1
ATOM 756 C C . PRO A 1 100 ? 0.371 -3.922 16.971 1.00 75.94 100 PRO A C 1
ATOM 758 O O . PRO A 1 100 ? 1.334 -4.250 16.281 1.00 75.94 100 PRO A O 1
ATOM 761 N N . ALA A 1 101 ? -0.805 -4.554 16.897 1.00 77.19 101 ALA A N 1
ATOM 762 C CA . ALA A 1 101 ? -1.058 -5.674 15.991 1.00 77.19 101 ALA A CA 1
ATOM 763 C C . ALA A 1 101 ? -0.840 -5.274 14.522 1.00 77.19 101 ALA A C 1
ATOM 765 O O . ALA A 1 101 ? -0.158 -5.984 13.785 1.00 77.19 101 ALA A O 1
ATOM 766 N N . CYS A 1 102 ? -1.314 -4.091 14.113 1.00 80.69 102 CYS A N 1
ATOM 767 C CA . CYS A 1 102 ? -1.053 -3.581 12.767 1.00 80.69 102 CYS A CA 1
ATOM 768 C C . CYS A 1 102 ? 0.412 -3.262 12.507 1.00 80.69 102 CYS A C 1
ATOM 770 O O . CYS A 1 102 ? 0.899 -3.492 11.402 1.00 80.69 102 CYS A O 1
ATOM 772 N N . ARG A 1 103 ? 1.135 -2.768 13.517 1.00 80.12 103 ARG A N 1
ATOM 773 C CA . ARG A 1 103 ? 2.579 -2.538 13.391 1.00 80.12 103 ARG A CA 1
ATOM 774 C C . ARG A 1 103 ? 3.329 -3.846 13.135 1.00 80.12 103 ARG A C 1
ATOM 776 O O . ARG A 1 103 ? 4.226 -3.865 12.296 1.00 80.12 103 ARG A O 1
ATOM 783 N N . ASN A 1 104 ? 2.917 -4.938 13.779 1.00 81.81 104 ASN A N 1
ATOM 784 C CA . ASN A 1 104 ? 3.489 -6.267 13.549 1.00 81.81 104 ASN A CA 1
ATOM 785 C C . ASN A 1 104 ? 3.173 -6.805 12.147 1.00 81.81 104 ASN A C 1
ATOM 787 O O . ASN A 1 104 ? 4.074 -7.325 11.493 1.00 81.81 104 ASN A O 1
ATOM 791 N N . VAL A 1 105 ? 1.940 -6.627 11.657 1.00 83.12 105 VAL A N 1
ATOM 792 C CA . VAL A 1 105 ? 1.566 -6.971 10.270 1.00 83.12 105 VAL A CA 1
ATOM 793 C C . VAL A 1 105 ? 2.438 -6.204 9.276 1.00 83.12 105 VAL A C 1
ATOM 795 O O . VAL A 1 105 ? 3.054 -6.805 8.394 1.00 83.12 105 VAL A O 1
ATOM 798 N N . LEU A 1 106 ? 2.562 -4.887 9.454 1.00 79.31 106 LEU A N 1
ATOM 799 C CA . LEU A 1 106 ? 3.375 -4.050 8.5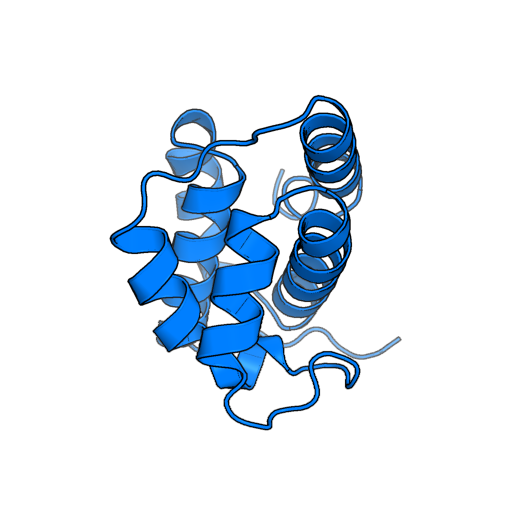77 1.00 79.31 106 LEU A CA 1
ATOM 800 C C . LEU A 1 106 ? 4.855 -4.464 8.613 1.00 79.31 106 LEU A C 1
ATOM 802 O O . LEU A 1 106 ? 5.500 -4.552 7.569 1.00 79.31 106 LEU A O 1
ATOM 806 N N . ALA A 1 107 ? 5.396 -4.761 9.798 1.00 78.19 107 ALA A N 1
ATOM 807 C CA . ALA A 1 107 ? 6.768 -5.232 9.963 1.00 78.19 107 ALA A CA 1
ATOM 808 C C . ALA A 1 107 ? 7.009 -6.606 9.313 1.00 78.19 107 ALA A C 1
ATOM 810 O O . ALA A 1 107 ? 8.063 -6.809 8.708 1.00 78.19 107 ALA A O 1
ATOM 811 N N . ALA A 1 108 ? 6.050 -7.532 9.401 1.00 75.88 108 ALA A N 1
ATOM 812 C CA . ALA A 1 108 ? 6.140 -8.848 8.774 1.00 75.88 108 ALA A CA 1
ATOM 813 C C . ALA A 1 108 ? 6.183 -8.738 7.242 1.00 75.88 108 ALA A C 1
ATOM 815 O O . ALA A 1 108 ? 7.094 -9.274 6.614 1.00 75.88 108 ALA A O 1
ATOM 816 N N . HIS A 1 109 ? 5.277 -7.959 6.646 1.00 73.44 109 HIS A N 1
ATOM 817 C CA . HIS A 1 109 ? 5.247 -7.715 5.196 1.00 73.44 109 HIS A CA 1
ATOM 818 C C . HIS A 1 109 ? 6.474 -6.937 4.698 1.00 73.44 109 HIS A C 1
ATOM 820 O O . HIS A 1 109 ? 7.026 -7.238 3.636 1.00 73.44 109 HIS A O 1
ATOM 826 N N . ARG A 1 110 ? 6.969 -5.984 5.501 1.00 67.88 110 ARG A N 1
ATOM 827 C CA . ARG A 1 110 ? 8.220 -5.257 5.235 1.00 67.88 110 ARG A CA 1
ATOM 828 C C . ARG A 1 110 ? 9.424 -6.193 5.149 1.00 67.88 110 ARG A C 1
ATOM 830 O O . ARG A 1 110 ? 10.211 -6.062 4.217 1.00 67.88 110 ARG A O 1
ATOM 837 N N . ARG A 1 111 ? 9.555 -7.116 6.111 1.00 58.31 111 ARG A N 1
ATOM 838 C CA . ARG A 1 111 ? 10.655 -8.095 6.191 1.00 58.31 111 ARG A CA 1
ATOM 839 C C . ARG A 1 111 ? 10.546 -9.196 5.145 1.00 58.31 111 ARG A C 1
ATOM 841 O O . ARG A 1 111 ? 11.569 -9.724 4.734 1.00 58.31 111 ARG A O 1
ATOM 848 N N . ALA A 1 112 ? 9.332 -9.546 4.736 1.00 53.94 112 ALA A N 1
ATOM 849 C CA . ALA A 1 112 ? 9.129 -10.676 3.852 1.00 53.94 112 ALA A CA 1
ATOM 850 C C . ALA A 1 112 ? 9.319 -10.315 2.371 1.00 53.94 112 ALA A C 1
ATOM 852 O O . ALA A 1 112 ? 9.947 -11.107 1.672 1.00 53.94 112 ALA A O 1
ATOM 853 N N . ARG A 1 113 ? 8.731 -9.214 1.853 1.00 61.91 113 ARG A N 1
ATOM 854 C CA . ARG A 1 113 ? 8.491 -9.136 0.389 1.00 61.91 113 ARG A CA 1
ATOM 855 C C . ARG A 1 113 ? 8.380 -7.768 -0.295 1.00 61.91 113 ARG A C 1
ATOM 857 O O . ARG A 1 113 ? 8.509 -7.741 -1.508 1.00 61.91 113 ARG A O 1
ATOM 864 N N . ILE A 1 114 ? 8.130 -6.646 0.392 1.00 62.84 114 ILE A N 1
ATOM 865 C CA . ILE A 1 114 ? 7.904 -5.364 -0.327 1.00 62.84 114 ILE A CA 1
ATOM 866 C C . ILE A 1 114 ? 9.156 -4.485 -0.395 1.00 62.84 114 ILE A C 1
ATOM 868 O O . ILE A 1 114 ? 9.444 -3.924 -1.443 1.00 62.84 114 ILE A O 1
ATOM 872 N N . LEU A 1 115 ? 9.912 -4.351 0.698 1.00 59.00 115 LEU A N 1
ATOM 873 C CA . LEU A 1 115 ? 11.114 -3.501 0.719 1.00 59.00 115 LEU A CA 1
ATOM 874 C C . LEU A 1 115 ? 12.407 -4.290 0.466 1.00 59.00 115 LEU A C 1
ATOM 876 O O . LEU A 1 115 ? 13.342 -3.741 -0.100 1.00 59.00 115 LEU A O 1
ATOM 880 N N . MET A 1 116 ? 12.427 -5.585 0.793 1.00 52.19 116 MET A N 1
ATOM 881 C CA . MET A 1 116 ? 13.562 -6.485 0.527 1.00 52.19 116 MET A CA 1
ATOM 882 C C . MET A 1 116 ? 13.695 -6.894 -0.950 1.00 52.19 116 MET A C 1
ATOM 884 O O . MET A 1 116 ? 14.707 -7.461 -1.328 1.00 52.19 116 MET A O 1
ATOM 888 N N . THR A 1 117 ? 12.698 -6.632 -1.802 1.00 53.44 117 THR A N 1
ATOM 889 C CA . THR A 1 117 ? 12.815 -6.872 -3.256 1.00 53.44 117 THR A CA 1
ATOM 890 C C . THR A 1 117 ? 13.677 -5.819 -3.958 1.00 53.44 117 THR A C 1
ATOM 892 O O . THR A 1 117 ? 14.083 -6.028 -5.096 1.00 53.44 117 THR A O 1
ATOM 895 N N . PHE A 1 118 ? 13.945 -4.689 -3.297 1.00 50.66 118 PHE A N 1
ATOM 896 C CA . PHE A 1 118 ? 14.601 -3.524 -3.897 1.00 50.66 118 PHE A CA 1
ATOM 897 C C . PHE A 1 118 ? 15.834 -3.037 -3.118 1.00 50.66 118 PHE A C 1
ATOM 899 O O . PHE A 1 118 ? 16.373 -1.980 -3.448 1.00 50.66 118 PHE A O 1
ATOM 906 N N . MET A 1 119 ? 16.238 -3.772 -2.077 1.00 46.06 119 MET A N 1
ATOM 907 C CA . MET A 1 119 ? 17.531 -3.633 -1.396 1.00 46.06 119 MET A CA 1
ATOM 908 C C . MET A 1 119 ? 18.460 -4.733 -1.889 1.00 46.06 119 MET A C 1
ATOM 910 O O . MET A 1 119 ? 19.649 -4.421 -2.097 1.00 46.06 119 MET A O 1
#

Secondary structure (DSSP, 8-state):
-PPP-BPPHHHHHHHHHHHHHHH-GGGHHHHHHHGGG-BHHHHHHHHHHHHHHTTT-HHHHHHHHHHHTT--TTSTTHHHHHHHHHHHHHHHS------HHHHHHHHHHIIIIISTT--

Organism: NCBI:txid2136175